Protein AF-A0A3D5DC52-F1 (afdb_monomer)

pLDDT: mean 87.42, std 11.9, range [38.69, 94.69]

Mean predicted aligned error: 4.64 Å

Sequence (68 aa):
SAAWDALQEIDQSAVIFAHFMLINAIVTRAIKDERLVCFEPDYVSMTHLQLTPDACRLVAMGNAINPL

Solvent-accessible surface area (backbone atoms only — not comparable to full-atom values): 4499 Å² total; per-residue (Å²): 100,76,71,60,53,56,56,73,69,59,89,63,96,79,87,84,91,80,52,73,66,59,53,22,53,52,49,20,58,46,72,72,45,91,54,74,68,80,73,85,66,53,88,88,33,43,67,41,71,47,78,53,100,90,46,50,40,81,74,44,75,41,45,62,77,75,81,126

Radius of gyration: 11.86 Å; Cα contacts (8 Å, |Δi|>4): 66; chains: 1; bounding box: 25×19×35 Å

Secondary structure (DSSP, 8-state):
-HHHHHHHT--S-------HHHHHHHHHHHHT---S-S--PPTT-EEEEEEETTEEEEEEEEE-----

Foldseek 3Di:
DVVLVVVQPDPDDDDDDDDQQVVQVNVCVQVVHPDSHDDGADVVFDWDWDHDNVGIHTDDDNHDPPDD

Structure (mmCIF, N/CA/C/O backbone):
data_AF-A0A3D5DC52-F1
#
_entry.id   AF-A0A3D5DC52-F1
#
loop_
_atom_site.group_PDB
_atom_site.id
_atom_site.type_symbol
_atom_site.label_atom_id
_atom_site.label_alt_id
_atom_site.label_comp_id
_atom_site.label_asym_id
_atom_site.label_entity_id
_atom_site.label_seq_id
_atom_site.pdbx_PDB_ins_code
_atom_site.Cartn_x
_atom_site.Cartn_y
_atom_site.Cartn_z
_atom_site.occupancy
_atom_site.B_iso_or_equiv
_atom_site.auth_seq_id
_atom_site.auth_comp_id
_atom_site.auth_asym_id
_atom_site.auth_atom_id
_atom_site.pdbx_PDB_model_num
ATOM 1 N N . SER A 1 1 ? 2.333 3.383 13.471 1.00 77.31 1 SER A N 1
ATOM 2 C CA . SER A 1 1 ? 3.382 4.355 13.083 1.00 77.31 1 SER A CA 1
ATOM 3 C C . SER A 1 1 ? 2.634 5.484 12.429 1.00 77.31 1 SER A C 1
ATOM 5 O O . SER A 1 1 ? 1.669 5.177 11.748 1.00 77.31 1 SER A O 1
ATOM 7 N N . ALA A 1 2 ? 3.043 6.744 12.590 1.00 86.31 2 ALA A N 1
ATOM 8 C CA . ALA A 1 2 ? 2.205 7.880 12.183 1.00 86.31 2 ALA A CA 1
ATOM 9 C C . ALA A 1 2 ? 1.628 7.765 10.753 1.00 86.31 2 ALA A C 1
ATOM 11 O O . ALA A 1 2 ? 0.456 8.040 10.546 1.00 86.31 2 ALA A O 1
ATOM 12 N N . ALA A 1 3 ? 2.408 7.267 9.784 1.00 88.94 3 ALA A N 1
ATOM 13 C CA . ALA A 1 3 ? 1.923 7.026 8.422 1.00 88.94 3 ALA A CA 1
ATOM 14 C C . ALA A 1 3 ? 0.882 5.893 8.312 1.00 88.94 3 ALA A C 1
ATOM 16 O O . ALA A 1 3 ? -0.059 5.995 7.535 1.00 88.94 3 ALA A O 1
ATOM 17 N N . TRP A 1 4 ? 1.046 4.810 9.077 1.00 90.06 4 TRP A N 1
ATOM 18 C CA . TRP A 1 4 ? 0.054 3.735 9.146 1.00 90.06 4 TRP A CA 1
ATOM 19 C C . TRP A 1 4 ? -1.244 4.205 9.792 1.00 90.06 4 TRP A C 1
ATOM 21 O O . TRP A 1 4 ? -2.322 3.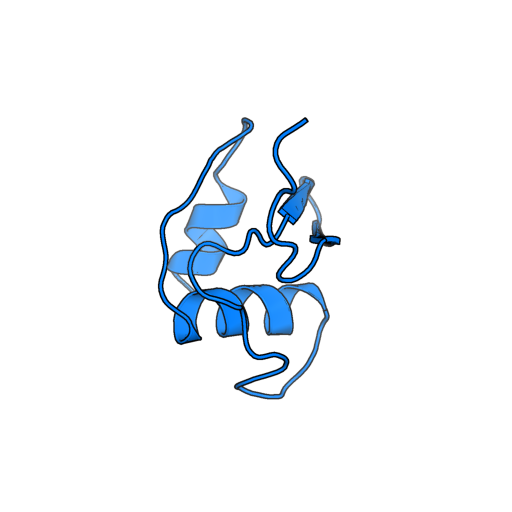851 9.333 1.00 90.06 4 TRP A O 1
ATOM 31 N N . ASP A 1 5 ? -1.123 4.989 10.856 1.00 90.94 5 ASP A N 1
ATOM 32 C CA . ASP A 1 5 ? -2.269 5.467 11.616 1.00 90.94 5 ASP A CA 1
ATOM 33 C C . ASP A 1 5 ? -3.068 6.459 10.741 1.00 90.94 5 ASP A C 1
ATOM 35 O O . ASP A 1 5 ? -4.270 6.289 10.576 1.00 90.94 5 ASP A O 1
ATOM 39 N N . ALA A 1 6 ? -2.382 7.353 10.014 1.00 91.19 6 ALA A N 1
ATOM 40 C CA . ALA A 1 6 ? -2.996 8.234 9.015 1.00 91.19 6 ALA A CA 1
ATOM 41 C C . ALA A 1 6 ? -3.676 7.484 7.852 1.00 91.19 6 ALA A C 1
ATOM 43 O O . ALA A 1 6 ? -4.706 7.926 7.357 1.00 91.19 6 ALA A O 1
ATOM 44 N N . LEU A 1 7 ? -3.127 6.346 7.404 1.00 90.62 7 LEU A N 1
ATOM 45 C CA . LEU A 1 7 ? -3.774 5.514 6.382 1.00 90.62 7 LEU A CA 1
ATOM 46 C C . LEU A 1 7 ? -5.117 4.954 6.858 1.00 90.62 7 LEU A C 1
ATOM 48 O O . LEU A 1 7 ? -6.047 4.884 6.066 1.00 90.62 7 LEU A O 1
ATOM 52 N N . GLN A 1 8 ? -5.214 4.548 8.125 1.00 89.38 8 GLN A N 1
ATOM 53 C CA . GLN A 1 8 ? -6.437 3.967 8.694 1.00 89.38 8 GLN A CA 1
ATOM 54 C C . GLN A 1 8 ? -7.560 4.999 8.875 1.00 89.38 8 GLN A C 1
ATOM 56 O O . GLN A 1 8 ? -8.722 4.624 8.980 1.00 89.38 8 GLN A O 1
ATOM 61 N N . GLU A 1 9 ? -7.228 6.290 8.889 1.00 91.38 9 GLU A N 1
ATOM 62 C CA . GLU A 1 9 ? -8.197 7.388 8.989 1.00 91.38 9 GLU A CA 1
ATOM 63 C C . GLU A 1 9 ? -8.808 7.785 7.632 1.00 91.38 9 GLU A C 1
ATOM 65 O O . GLU A 1 9 ? -9.731 8.596 7.588 1.00 91.38 9 GLU A O 1
ATOM 70 N N . ILE A 1 10 ? -8.322 7.225 6.517 1.00 91.81 10 ILE A N 1
ATOM 71 C CA . ILE A 1 10 ? -8.857 7.502 5.179 1.00 91.81 10 ILE A CA 1
ATOM 72 C C . ILE A 1 10 ? -10.169 6.732 4.979 1.00 91.81 10 ILE A C 1
ATOM 74 O O . ILE A 1 10 ? -10.181 5.504 4.897 1.00 91.81 10 ILE A O 1
ATOM 78 N N . ASP A 1 11 ? -11.271 7.466 4.838 1.00 91.06 11 ASP A N 1
ATOM 79 C CA . ASP A 1 11 ? -12.639 6.937 4.739 1.00 91.06 11 ASP A CA 1
ATOM 80 C C . ASP A 1 11 ? -13.190 6.864 3.302 1.00 91.06 11 ASP A C 1
ATOM 82 O O . ASP A 1 11 ? -14.298 6.377 3.068 1.00 91.06 11 ASP A O 1
ATOM 86 N N . GLN A 1 12 ? -12.410 7.312 2.319 1.00 92.19 12 GLN A N 1
ATOM 87 C CA . GLN A 1 12 ? -12.778 7.353 0.906 1.00 92.19 12 GLN A CA 1
ATOM 88 C C . GLN A 1 12 ? -11.620 6.905 0.009 1.00 92.19 12 GLN A C 1
ATOM 90 O O . GLN A 1 12 ? -10.471 6.810 0.431 1.00 92.19 12 GLN A O 1
ATOM 95 N N . SER A 1 13 ? -11.905 6.633 -1.265 1.00 94.06 13 SER A N 1
ATOM 96 C CA . SER A 1 13 ? -10.846 6.296 -2.225 1.00 94.06 13 SER A CA 1
ATOM 97 C C . SER A 1 13 ? -9.872 7.467 -2.385 1.00 9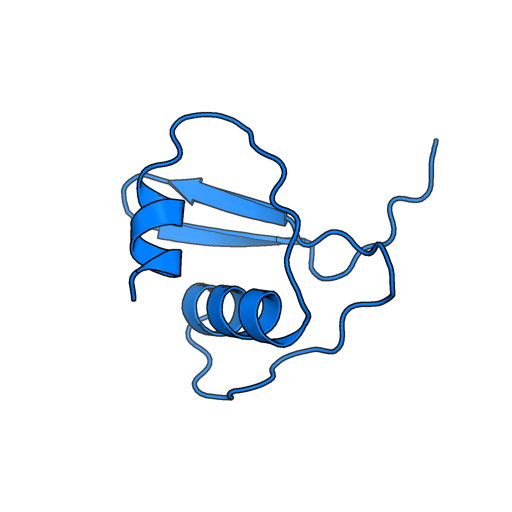4.06 13 SER A C 1
ATOM 99 O O . SER A 1 13 ? -10.288 8.579 -2.704 1.00 94.06 13 SER A O 1
ATOM 101 N N . ALA A 1 14 ? -8.579 7.208 -2.191 1.00 94.62 14 ALA A N 1
ATOM 102 C CA . ALA A 1 14 ? -7.528 8.218 -2.243 1.00 94.62 14 ALA A CA 1
ATOM 103 C C . ALA A 1 14 ? -6.308 7.721 -3.031 1.00 94.62 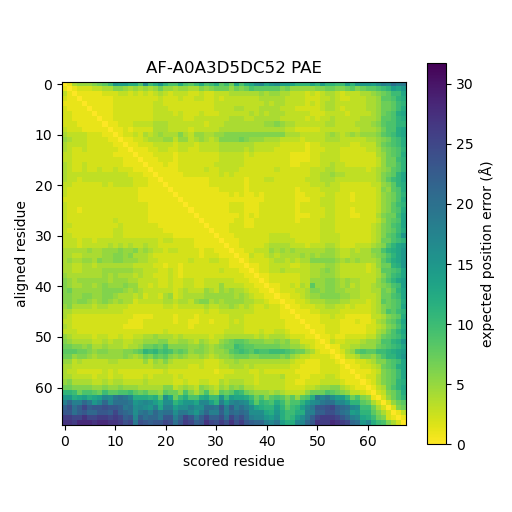14 ALA A C 1
ATOM 105 O O . ALA A 1 14 ? -6.010 6.527 -3.060 1.00 94.62 14 ALA A O 1
ATOM 106 N N . VAL A 1 15 ? -5.578 8.660 -3.639 1.00 94.56 15 VAL A N 1
ATOM 107 C CA . VAL A 1 15 ? -4.271 8.415 -4.264 1.00 94.56 15 VAL A CA 1
ATOM 108 C C . VAL A 1 15 ? -3.204 9.081 -3.407 1.00 94.56 15 VAL A C 1
ATOM 110 O O . VAL A 1 15 ? -3.268 10.282 -3.154 1.00 94.56 15 VAL A O 1
ATOM 113 N N . ILE A 1 16 ? -2.218 8.302 -2.965 1.00 93.56 16 ILE A N 1
ATOM 114 C CA . ILE A 1 16 ? -1.114 8.778 -2.128 1.00 93.56 16 ILE A CA 1
ATOM 115 C C . ILE A 1 16 ? 0.174 8.692 -2.936 1.00 93.56 16 ILE A C 1
ATOM 117 O O . ILE A 1 16 ? 0.571 7.615 -3.378 1.00 93.56 16 ILE A O 1
ATOM 121 N N . PHE A 1 17 ? 0.848 9.829 -3.092 1.00 93.94 17 PHE A N 1
ATOM 122 C CA . PHE A 1 17 ? 2.182 9.885 -3.678 1.00 93.94 17 PHE A CA 1
ATOM 123 C C . PHE A 1 17 ? 3.219 9.689 -2.577 1.00 93.94 17 PHE A C 1
ATOM 125 O O . PHE A 1 17 ? 3.242 10.421 -1.588 1.00 93.94 17 PHE A O 1
ATOM 132 N N . ALA A 1 18 ? 4.069 8.683 -2.742 1.00 92.56 18 ALA A N 1
ATOM 133 C CA . ALA A 1 18 ? 5.054 8.292 -1.748 1.00 92.56 18 ALA A CA 1
ATOM 134 C C . ALA A 1 18 ? 6.337 7.789 -2.412 1.00 92.56 18 ALA A C 1
ATOM 136 O O . ALA A 1 18 ? 6.407 7.585 -3.624 1.00 92.56 18 ALA A O 1
ATOM 137 N N . HIS A 1 19 ? 7.361 7.575 -1.591 1.00 92.56 19 HIS A N 1
ATOM 138 C CA . HIS A 1 19 ? 8.634 7.014 -2.025 1.00 92.56 19 HIS A CA 1
ATOM 139 C C . HIS A 1 19 ? 8.739 5.523 -1.702 1.00 92.56 19 HIS A C 1
ATOM 141 O O . HIS A 1 19 ? 8.065 5.009 -0.808 1.00 92.56 1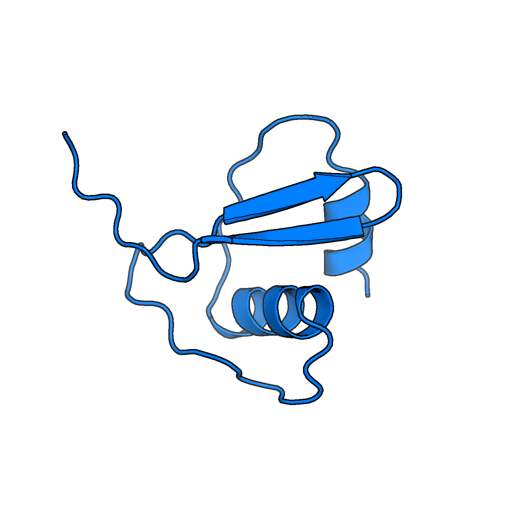9 HIS A O 1
ATOM 147 N N . PHE A 1 20 ? 9.665 4.866 -2.399 1.00 92.56 20 PHE A N 1
ATOM 148 C CA . PHE A 1 20 ? 10.018 3.449 -2.293 1.00 92.56 20 PHE A CA 1
ATOM 149 C C . PHE A 1 20 ? 9.958 2.866 -0.870 1.00 92.56 20 PHE A C 1
ATOM 151 O O . PHE A 1 20 ? 9.290 1.858 -0.636 1.00 92.56 20 PHE A O 1
ATOM 158 N N . MET A 1 21 ? 10.623 3.515 0.090 1.00 94.31 21 MET A N 1
ATOM 159 C CA . MET A 1 21 ? 10.716 3.004 1.460 1.00 94.31 21 MET A CA 1
ATOM 160 C C . MET A 1 21 ? 9.392 3.082 2.215 1.00 94.31 21 MET A C 1
ATOM 162 O O . MET A 1 21 ? 9.071 2.176 2.978 1.00 94.31 21 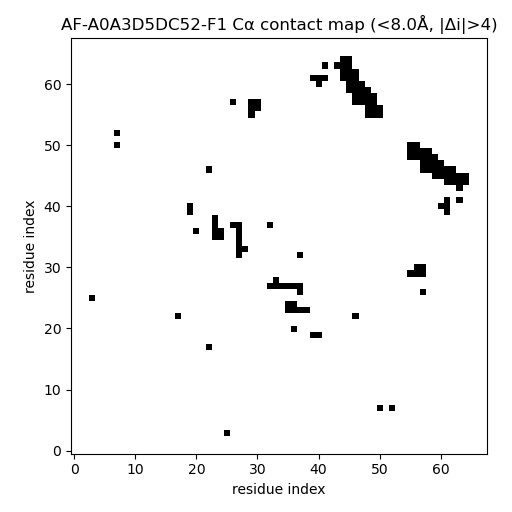MET A O 1
ATOM 166 N N . LEU A 1 22 ? 8.608 4.144 2.002 1.00 94.00 22 LEU A N 1
ATOM 167 C CA . LEU A 1 22 ? 7.306 4.277 2.650 1.00 94.00 22 LEU A CA 1
ATOM 168 C C . LEU A 1 22 ? 6.319 3.252 2.083 1.00 94.00 22 LEU A C 1
ATOM 170 O O . LEU A 1 22 ? 5.604 2.613 2.849 1.00 94.00 22 LEU A O 1
ATOM 174 N N . ILE A 1 23 ? 6.341 3.043 0.762 1.00 93.81 23 ILE A N 1
ATOM 175 C CA . ILE A 1 23 ? 5.542 2.007 0.097 1.00 93.81 23 ILE A CA 1
ATOM 176 C C . ILE A 1 23 ? 5.866 0.635 0.695 1.00 93.81 23 ILE A C 1
ATOM 178 O O . ILE A 1 23 ? 4.957 -0.068 1.132 1.00 93.81 23 ILE A O 1
ATOM 182 N N . ASN A 1 24 ? 7.151 0.280 0.793 1.00 94.31 24 ASN A N 1
ATOM 183 C CA . ASN A 1 24 ? 7.556 -0.992 1.387 1.00 94.31 24 ASN A CA 1
ATOM 184 C C . ASN A 1 24 ? 7.136 -1.108 2.855 1.00 94.31 24 ASN A C 1
ATOM 186 O O . ASN A 1 24 ? 6.550 -2.120 3.214 1.00 94.31 24 ASN A O 1
ATOM 190 N N . ALA A 1 25 ? 7.334 -0.075 3.678 1.00 94.06 25 ALA A N 1
ATOM 191 C CA . ALA A 1 25 ? 6.938 -0.107 5.088 1.00 94.06 25 ALA A CA 1
ATOM 192 C C . ALA A 1 25 ? 5.427 -0.333 5.294 1.00 94.06 25 ALA A C 1
ATOM 194 O O . ALA A 1 25 ? 5.017 -0.977 6.262 1.00 94.06 25 ALA A O 1
ATOM 195 N N . ILE A 1 26 ? 4.588 0.200 4.401 1.00 93.25 26 ILE A N 1
ATOM 196 C CA . ILE A 1 26 ? 3.137 -0.020 4.438 1.00 93.25 26 ILE A CA 1
ATOM 197 C C . ILE A 1 26 ? 2.801 -1.436 3.963 1.00 93.25 26 ILE A C 1
ATOM 199 O O . ILE A 1 26 ? 2.019 -2.131 4.614 1.00 93.25 26 ILE A O 1
ATOM 203 N N . VAL A 1 27 ? 3.387 -1.872 2.844 1.00 93.62 27 VAL A N 1
ATOM 204 C CA . VAL A 1 27 ? 3.092 -3.179 2.246 1.00 93.62 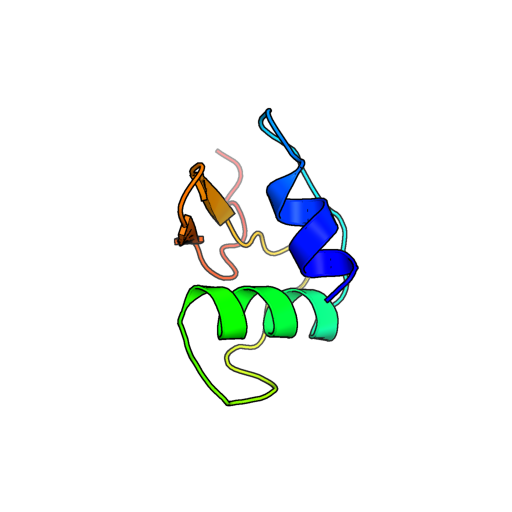27 VAL A CA 1
ATOM 205 C C . VAL A 1 27 ? 3.536 -4.313 3.157 1.00 93.62 27 VAL A C 1
ATOM 207 O O . VAL A 1 27 ? 2.721 -5.192 3.422 1.00 93.62 27 VAL A O 1
ATOM 210 N N . THR A 1 28 ? 4.761 -4.275 3.689 1.00 94.25 28 THR A N 1
ATOM 211 C CA . THR A 1 28 ? 5.294 -5.310 4.593 1.00 94.25 28 THR A CA 1
ATOM 212 C C . THR A 1 28 ? 4.394 -5.469 5.811 1.00 94.25 28 THR A C 1
ATOM 214 O O . THR A 1 28 ? 3.982 -6.579 6.144 1.00 94.25 28 THR A O 1
ATOM 217 N N . ARG A 1 29 ? 3.950 -4.352 6.399 1.00 92.88 29 ARG A N 1
ATOM 218 C CA . ARG A 1 29 ? 2.981 -4.357 7.497 1.00 92.88 29 ARG A CA 1
ATOM 219 C C . ARG A 1 29 ? 1.625 -4.941 7.091 1.00 92.88 29 ARG A C 1
ATOM 221 O O . ARG A 1 29 ? 1.067 -5.726 7.855 1.00 92.88 29 ARG A O 1
ATOM 228 N N . ALA A 1 30 ? 1.103 -4.598 5.913 1.00 92.38 30 ALA A N 1
ATOM 229 C CA . ALA A 1 30 ? -0.171 -5.126 5.417 1.00 92.38 30 ALA A CA 1
ATOM 230 C C . ALA A 1 30 ? -0.129 -6.647 5.179 1.00 92.38 30 ALA A C 1
ATOM 232 O O . ALA A 1 30 ? -1.108 -7.339 5.454 1.00 92.38 30 ALA A O 1
ATOM 233 N N . ILE A 1 31 ? 1.007 -7.184 4.720 1.00 92.75 31 ILE A N 1
ATOM 234 C CA . ILE A 1 31 ? 1.184 -8.624 4.463 1.00 92.75 31 ILE A CA 1
ATOM 235 C C . ILE A 1 31 ? 1.813 -9.393 5.639 1.00 92.75 31 ILE A C 1
ATOM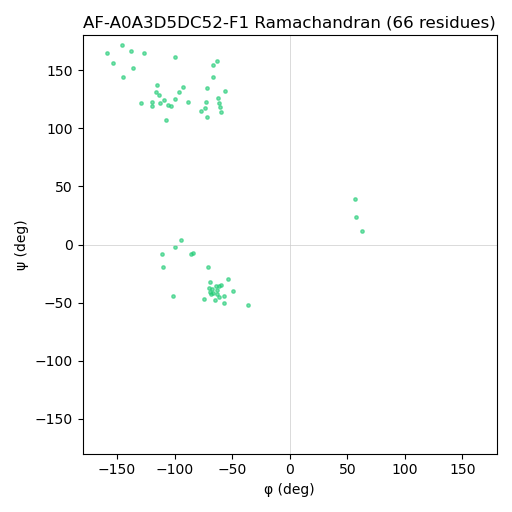 237 O O . ILE A 1 31 ? 2.043 -10.593 5.517 1.00 92.75 31 ILE A O 1
ATOM 241 N N . LYS A 1 32 ? 2.058 -8.725 6.777 1.00 93.06 32 LYS A N 1
ATOM 242 C CA . LYS A 1 32 ? 2.722 -9.278 7.976 1.00 93.06 32 LYS A CA 1
ATOM 243 C C . LYS A 1 32 ? 4.115 -9.857 7.694 1.00 93.06 32 LYS A C 1
ATOM 245 O O . LYS A 1 32 ? 4.490 -10.890 8.240 1.00 93.06 32 LYS A O 1
ATOM 250 N N . ASP A 1 33 ? 4.866 -9.181 6.838 1.00 94.56 33 ASP A N 1
ATOM 251 C CA . ASP A 1 33 ? 6.258 -9.487 6.529 1.00 94.56 33 ASP A CA 1
ATOM 252 C C . ASP A 1 33 ? 7.181 -8.607 7.381 1.00 94.56 33 ASP A C 1
ATOM 254 O O . ASP A 1 33 ? 6.984 -7.397 7.485 1.00 94.56 33 ASP A O 1
ATOM 258 N N . GLU A 1 34 ? 8.178 -9.218 8.016 1.00 94.31 34 GLU A N 1
ATOM 259 C CA . GLU A 1 34 ? 9.128 -8.531 8.899 1.00 94.31 34 GLU A CA 1
ATOM 260 C C . GLU A 1 34 ? 10.313 -7.912 8.140 1.00 94.31 34 GLU A C 1
ATOM 262 O O . GLU A 1 34 ? 11.111 -7.171 8.721 1.00 94.31 34 GLU A O 1
ATOM 267 N N . ARG A 1 35 ? 10.450 -8.184 6.836 1.00 94.38 35 ARG A N 1
ATOM 268 C CA . ARG A 1 35 ? 11.491 -7.571 6.005 1.00 94.38 35 ARG A CA 1
ATOM 269 C C . ARG A 1 35 ? 11.243 -6.071 5.859 1.00 94.38 35 ARG A C 1
ATOM 271 O O . ARG A 1 35 ? 10.113 -5.620 5.709 1.00 94.38 35 ARG A O 1
ATOM 278 N N . LEU A 1 36 ? 12.325 -5.292 5.815 1.00 88.25 36 LEU A N 1
ATOM 279 C CA . LEU A 1 36 ? 12.250 -3.853 5.534 1.00 88.25 36 LEU A CA 1
ATOM 280 C C . LEU A 1 36 ? 11.850 -3.568 4.075 1.00 88.25 36 LEU A C 1
ATOM 282 O O . LEU A 1 36 ? 11.191 -2.571 3.796 1.00 88.25 36 LEU A O 1
ATOM 286 N N . VAL A 1 37 ? 12.253 -4.447 3.155 1.00 93.56 37 VAL A N 1
ATOM 287 C CA . VAL A 1 37 ? 11.945 -4.382 1.723 1.00 93.56 37 VAL A CA 1
ATOM 288 C C . VAL A 1 37 ? 11.384 -5.738 1.302 1.00 93.56 37 VAL A C 1
ATOM 290 O O . VAL A 1 37 ? 12.050 -6.761 1.473 1.00 93.56 37 VAL A O 1
ATOM 293 N N . CYS A 1 38 ? 10.164 -5.754 0.766 1.00 92.56 38 CYS A N 1
ATOM 294 C CA . CYS A 1 38 ? 9.514 -6.962 0.251 1.00 92.56 38 CYS A CA 1
ATOM 295 C C . CYS A 1 38 ? 9.376 -6.972 -1.276 1.00 92.56 38 CYS A C 1
ATOM 297 O O . CYS A 1 38 ? 9.223 -8.054 -1.843 1.00 92.56 38 CYS A O 1
ATOM 299 N N . PHE A 1 39 ? 9.473 -5.809 -1.933 1.00 90.62 39 PHE A N 1
ATOM 300 C CA . PHE A 1 39 ? 9.509 -5.684 -3.392 1.00 90.62 39 PHE A CA 1
ATOM 301 C C . PHE A 1 39 ? 10.124 -4.352 -3.848 1.00 90.62 39 PHE A C 1
ATOM 303 O O . PHE A 1 39 ? 10.235 -3.400 -3.072 1.00 90.62 39 PHE A O 1
ATOM 310 N N . GLU A 1 40 ? 10.477 -4.281 -5.129 1.00 90.25 40 GLU A N 1
ATOM 311 C CA . GLU A 1 40 ? 10.962 -3.078 -5.811 1.00 90.25 40 GLU A CA 1
ATOM 312 C C . GLU A 1 40 ? 9.867 -2.561 -6.765 1.00 90.25 40 GLU A C 1
ATOM 314 O O . GLU A 1 40 ? 9.585 -3.214 -7.766 1.00 90.25 40 GLU A O 1
ATOM 319 N N . PRO A 1 41 ? 9.181 -1.442 -6.449 1.00 86.06 41 PRO A N 1
ATOM 320 C CA . PRO A 1 41 ? 8.201 -0.827 -7.336 1.00 86.06 41 PRO A CA 1
ATOM 321 C C . PRO A 1 41 ? 8.893 -0.148 -8.522 1.00 86.06 41 PRO A C 1
ATOM 323 O O . PRO A 1 41 ? 9.823 0.638 -8.325 1.00 86.06 41 PRO A O 1
ATOM 326 N N . ASP A 1 42 ? 8.368 -0.356 -9.730 1.00 87.38 42 ASP A N 1
ATOM 327 C CA . ASP A 1 42 ? 8.766 0.429 -10.900 1.00 87.38 42 ASP A CA 1
ATOM 328 C C . ASP A 1 42 ? 8.397 1.911 -10.726 1.00 87.38 42 ASP A C 1
ATOM 330 O O . ASP A 1 42 ? 7.477 2.275 -9.978 1.00 87.38 42 ASP A O 1
ATOM 334 N N . TYR A 1 43 ? 9.082 2.790 -11.460 1.00 85.25 43 TYR A N 1
ATOM 335 C CA . TYR A 1 43 ? 8.715 4.203 -11.513 1.00 85.25 43 TYR A CA 1
ATOM 336 C C . TYR A 1 43 ? 7.264 4.371 -11.972 1.00 85.25 43 TYR A C 1
ATOM 338 O O . TYR A 1 43 ? 6.848 3.798 -12.973 1.00 85.25 43 TYR A O 1
ATOM 346 N N . VAL A 1 44 ? 6.504 5.200 -11.249 1.00 87.38 44 VAL A N 1
ATOM 347 C CA . VAL A 1 44 ? 5.081 5.479 -11.532 1.00 87.38 44 VAL A CA 1
ATOM 348 C C . VAL A 1 44 ? 4.181 4.231 -11.417 1.00 87.38 44 VAL A C 1
ATOM 350 O O . VAL A 1 44 ? 3.010 4.266 -11.787 1.00 87.38 44 VAL A O 1
ATOM 353 N N . SER A 1 45 ? 4.683 3.125 -10.862 1.00 90.19 45 SER A N 1
ATOM 354 C CA . SER A 1 45 ? 3.847 1.962 -10.567 1.00 90.19 45 SER A CA 1
ATOM 355 C C . SER A 1 45 ? 2.818 2.263 -9.480 1.00 90.19 45 SER A C 1
ATOM 357 O O . SER A 1 45 ? 3.010 3.129 -8.620 1.00 90.19 45 SER A O 1
ATOM 359 N N . MET A 1 46 ? 1.714 1.517 -9.503 1.00 92.50 46 MET A N 1
ATOM 360 C CA . MET A 1 46 ? 0.643 1.654 -8.527 1.00 92.50 46 MET A CA 1
ATOM 361 C C . MET A 1 46 ? 0.535 0.412 -7.651 1.00 92.50 46 MET A C 1
ATOM 363 O O . MET A 1 46 ? 0.437 -0.724 -8.116 1.00 92.50 46 MET A O 1
ATOM 367 N N . THR A 1 47 ? 0.537 0.655 -6.343 1.00 93.81 47 THR A N 1
ATOM 368 C CA . THR A 1 47 ? 0.226 -0.345 -5.323 1.00 93.81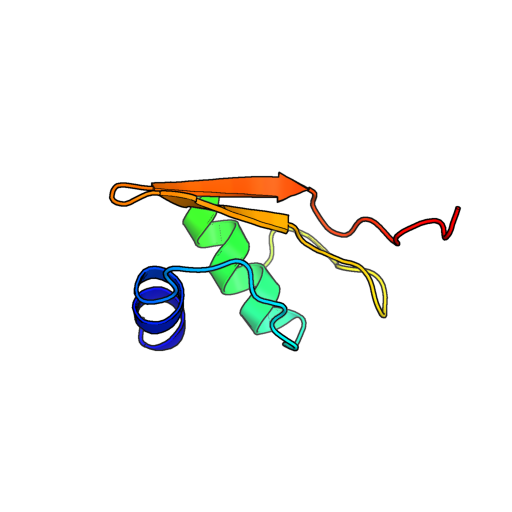 47 THR A CA 1
ATOM 369 C C . THR A 1 47 ? -1.164 -0.044 -4.787 1.00 93.81 47 THR A C 1
ATOM 371 O O . THR A 1 47 ? -1.410 1.050 -4.284 1.00 93.81 47 THR A O 1
ATOM 374 N N . HIS A 1 48 ? -2.083 -0.995 -4.925 1.00 94.69 48 HIS A N 1
ATOM 375 C CA . HIS A 1 48 ? -3.461 -0.843 -4.472 1.00 94.69 48 HIS A CA 1
ATOM 376 C C . HIS A 1 48 ? -3.644 -1.539 -3.134 1.00 94.69 48 HIS A C 1
ATOM 378 O O . HIS A 1 48 ? -3.396 -2.741 -3.002 1.00 94.69 48 HIS A O 1
ATOM 384 N N . LEU A 1 49 ? -4.132 -0.776 -2.163 1.00 93.69 49 LEU A N 1
ATOM 385 C CA . LEU A 1 49 ? -4.502 -1.255 -0.844 1.00 93.69 49 LEU A CA 1
ATOM 386 C C . LEU A 1 49 ? -6.004 -1.071 -0.662 1.00 93.69 49 LEU A C 1
ATOM 388 O O . LEU A 1 49 ? -6.558 -0.033 -1.019 1.00 93.69 49 LEU A O 1
ATOM 392 N N . GLN A 1 50 ? -6.652 -2.081 -0.098 1.00 93.69 50 GLN A N 1
ATOM 393 C CA . GLN A 1 50 ? -8.017 -1.986 0.385 1.00 93.69 50 GLN A CA 1
ATOM 394 C C . GLN A 1 50 ? -7.978 -1.876 1.903 1.00 93.69 50 GLN A C 1
ATOM 396 O O . GLN A 1 50 ? -7.498 -2.783 2.586 1.00 93.69 50 GLN A O 1
ATOM 401 N N . LEU A 1 51 ? -8.493 -0.765 2.410 1.00 91.56 51 LEU A N 1
ATOM 402 C CA . LEU A 1 51 ? -8.675 -0.533 3.833 1.00 91.56 51 LEU A CA 1
ATOM 403 C C . LEU A 1 51 ? -10.085 -0.976 4.229 1.00 91.56 51 LEU A C 1
ATOM 405 O O . LEU A 1 51 ? -11.060 -0.715 3.521 1.00 91.56 51 LEU A O 1
ATOM 409 N N . THR A 1 52 ? -10.179 -1.676 5.348 1.00 84.19 52 THR A N 1
ATOM 410 C CA . THR A 1 52 ? -11.419 -1.971 6.063 1.00 84.19 52 THR A CA 1
ATOM 411 C C . THR A 1 52 ? -11.236 -1.526 7.515 1.00 84.19 52 THR A C 1
ATOM 413 O O . THR A 1 52 ? -10.096 -1.329 7.937 1.00 84.19 52 THR A O 1
ATOM 416 N N . PRO A 1 53 ? -12.313 -1.405 8.311 1.00 79.19 53 PRO A N 1
ATOM 417 C CA . PRO A 1 53 ? -12.196 -0.999 9.714 1.00 79.19 53 PRO A CA 1
ATOM 418 C C . PRO A 1 53 ? -11.219 -1.853 10.539 1.00 79.19 53 PRO A C 1
ATOM 420 O O . PRO A 1 53 ? -10.595 -1.355 11.469 1.00 79.19 53 PRO A O 1
ATOM 423 N N . ASP A 1 54 ? -11.059 -3.128 10.170 1.00 82.25 54 ASP A N 1
ATOM 424 C CA . ASP A 1 54 ? -10.264 -4.100 10.925 1.00 82.25 54 ASP A CA 1
ATOM 425 C C . ASP A 1 54 ? -8.973 -4.529 10.209 1.00 82.25 54 ASP A C 1
ATOM 427 O O . ASP A 1 54 ? -8.162 -5.268 10.777 1.00 82.25 54 ASP A O 1
ATOM 431 N N . ALA A 1 55 ? -8.776 -4.140 8.944 1.00 84.19 55 ALA A N 1
ATOM 432 C CA . ALA A 1 55 ? -7.684 -4.671 8.135 1.00 84.19 55 ALA A CA 1
ATOM 433 C C . ALA A 1 55 ? -7.211 -3.728 7.022 1.00 84.19 55 ALA A C 1
ATOM 435 O O . ALA A 1 55 ? -7.941 -2.906 6.485 1.00 84.19 55 ALA A O 1
ATOM 436 N N . CYS A 1 56 ? -5.963 -3.927 6.604 1.00 89.62 56 CYS A N 1
ATOM 437 C CA . CYS A 1 56 ? -5.433 -3.397 5.355 1.00 89.62 56 CYS A CA 1
ATOM 438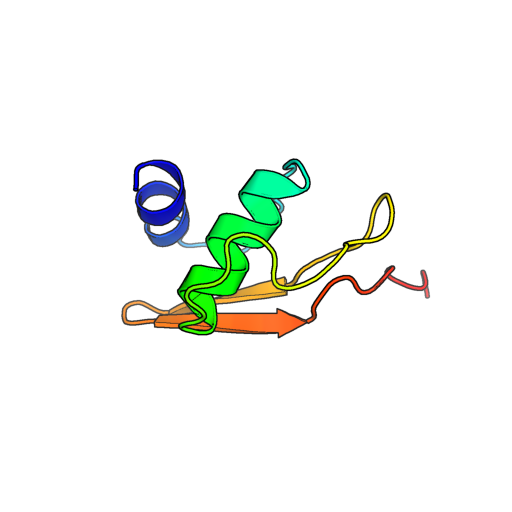 C C . CYS A 1 56 ? -4.988 -4.581 4.502 1.00 89.62 56 CYS A C 1
ATOM 440 O O . CYS A 1 56 ? -4.182 -5.403 4.946 1.00 89.62 56 CYS A O 1
ATOM 442 N N . ARG A 1 57 ? -5.535 -4.689 3.295 1.00 91.69 57 ARG A N 1
ATOM 443 C CA . ARG A 1 57 ? -5.263 -5.785 2.371 1.00 91.69 57 ARG A CA 1
ATOM 444 C C . ARG A 1 57 ? -4.575 -5.258 1.123 1.00 91.69 57 ARG A C 1
ATOM 446 O O . ARG A 1 57 ? -5.063 -4.336 0.478 1.00 91.69 57 ARG A O 1
ATOM 453 N N . LEU A 1 58 ? -3.487 -5.910 0.733 1.00 93.06 58 LEU A N 1
ATOM 454 C CA . LEU A 1 58 ? -2.861 -5.689 -0.563 1.00 93.06 58 LEU A CA 1
ATOM 455 C C . LEU A 1 58 ? -3.717 -6.292 -1.685 1.00 93.06 58 LEU A C 1
ATOM 457 O O . LEU A 1 58 ? -4.011 -7.488 -1.671 1.00 93.06 58 LEU A O 1
ATOM 461 N N . VAL A 1 59 ? -4.113 -5.457 -2.646 1.00 93.94 59 VAL A N 1
ATOM 462 C CA . VAL A 1 59 ? -4.928 -5.847 -3.808 1.00 93.94 59 VAL A CA 1
ATOM 463 C C . VAL A 1 59 ? -4.066 -6.003 -5.057 1.00 93.94 59 VAL A C 1
ATOM 465 O O . VAL A 1 59 ? -4.219 -6.978 -5.786 1.00 93.94 59 VAL A O 1
ATOM 468 N N . ALA A 1 60 ? -3.152 -5.063 -5.295 1.00 89.50 60 ALA A N 1
ATOM 469 C CA . ALA A 1 60 ? -2.198 -5.113 -6.400 1.00 89.50 60 ALA A CA 1
ATOM 470 C C . ALA A 1 60 ? -0.861 -4.509 -5.962 1.00 89.50 60 ALA A C 1
ATOM 472 O O . ALA A 1 60 ? -0.843 -3.542 -5.201 1.00 89.50 60 ALA A O 1
ATOM 473 N N . MET A 1 61 ? 0.245 -5.069 -6.446 1.00 87.38 61 MET A N 1
ATOM 474 C CA . MET A 1 61 ? 1.602 -4.663 -6.081 1.00 87.38 61 MET A CA 1
ATOM 475 C C . MET A 1 61 ? 2.342 -4.193 -7.328 1.00 87.38 61 MET A C 1
ATOM 477 O O . MET A 1 61 ? 2.504 -4.979 -8.253 1.00 87.38 61 MET A O 1
ATOM 481 N N . GLY A 1 62 ? 2.782 -2.933 -7.343 1.00 76.50 62 GLY A N 1
ATOM 482 C CA . GLY A 1 62 ? 3.685 -2.422 -8.379 1.00 76.50 62 GLY A CA 1
ATOM 483 C C . GLY A 1 62 ? 3.181 -2.542 -9.823 1.00 76.50 62 GLY A C 1
ATOM 484 O O . GLY A 1 62 ? 3.994 -2.537 -10.739 1.00 76.50 62 GLY A O 1
ATOM 485 N N . ASN A 1 63 ? 1.869 -2.629 -10.062 1.00 71.06 63 ASN A N 1
ATOM 486 C CA . ASN A 1 63 ? 1.361 -2.705 -11.429 1.00 71.06 63 ASN A CA 1
ATOM 487 C C . ASN A 1 63 ? 1.479 -1.323 -12.079 1.00 71.06 63 ASN A C 1
ATOM 489 O O . ASN A 1 63 ? 0.844 -0.363 -11.632 1.00 71.06 63 ASN A O 1
ATOM 493 N N . ALA A 1 64 ? 2.269 -1.216 -13.149 1.00 56.91 64 ALA A N 1
ATOM 494 C CA . ALA A 1 64 ? 2.106 -0.126 -14.098 1.00 56.91 64 ALA A CA 1
ATOM 495 C C . ALA A 1 64 ? 0.689 -0.249 -14.670 1.00 56.91 64 ALA A C 1
ATOM 497 O O . ALA A 1 64 ? 0.338 -1.278 -15.253 1.00 56.91 64 ALA A O 1
ATOM 498 N N . ILE A 1 65 ? -0.159 0.759 -14.455 1.00 54.47 65 ILE A N 1
ATOM 499 C CA . ILE A 1 65 ? -1.432 0.813 -15.170 1.00 54.47 65 ILE A CA 1
ATOM 500 C C . ILE A 1 65 ? -1.072 0.858 -16.651 1.00 54.47 65 ILE A C 1
ATOM 502 O O . ILE A 1 65 ? -0.455 1.816 -17.107 1.00 54.47 65 ILE A O 1
ATOM 506 N N . ASN A 1 66 ? -1.433 -0.191 -17.386 1.00 48.53 66 ASN A N 1
ATOM 507 C CA . ASN A 1 66 ? -1.464 -0.133 -18.836 1.00 48.53 66 ASN A CA 1
ATOM 508 C C . ASN A 1 66 ? -2.672 0.759 -19.163 1.00 48.53 66 ASN A C 1
ATOM 510 O O . ASN A 1 66 ? -3.793 0.351 -18.835 1.00 48.53 66 ASN A O 1
ATOM 514 N N . PRO A 1 67 ? -2.488 1.995 -19.661 1.00 46.44 67 PRO A N 1
ATOM 515 C CA . PRO A 1 67 ? -3.623 2.842 -19.983 1.00 46.44 67 PRO A CA 1
ATOM 516 C C . PRO A 1 67 ? -4.437 2.125 -21.065 1.00 46.44 67 PRO A C 1
ATOM 518 O O . PRO A 1 67 ? -3.889 1.739 -22.098 1.00 46.44 67 PRO A O 1
ATOM 521 N N . LEU A 1 68 ? -5.713 1.871 -20.761 1.00 38.69 68 LEU A N 1
ATOM 522 C CA . LEU A 1 68 ? -6.711 1.432 -21.737 1.00 38.69 68 LEU A CA 1
ATOM 523 C C . LEU A 1 68 ? -6.849 2.468 -22.856 1.00 38.69 68 LEU A C 1
ATOM 525 O O . LEU A 1 68 ? -6.792 3.679 -22.537 1.00 38.69 68 LEU A O 1
#